Protein AF-A0A922CZL3-F1 (afdb_monomer_lite)

Foldseek 3Di:
DDDPPPVVVVQPPPDDDDPDDDDDDDDDPDDDDDLVPDAWDQDPVGIDGSVCVVVVCVVPDDPVVPDD

Sequence (68 aa):
MTSKRRQRAVYYVVCRFCEREEARVLAPRYDFVPPDHTTLFITNLGGSSPSYMYRLMSELYDPKDYNL

Organism: Manduca sexta (NCBI:txid7130)

Structure (mmCIF, N/CA/C/O backbone):
data_AF-A0A922CZL3-F1
#
_entry.id   AF-A0A922CZL3-F1
#
loop_
_atom_site.group_PDB
_atom_site.id
_atom_site.type_symbol
_atom_site.label_atom_id
_atom_site.label_alt_id
_atom_site.label_comp_id
_atom_site.label_asym_id
_atom_site.label_entity_id
_atom_site.label_seq_id
_atom_site.pdbx_PDB_ins_code
_atom_site.Cartn_x
_atom_site.Cartn_y
_atom_site.Cartn_z
_atom_site.occupancy
_atom_site.B_iso_or_equiv
_atom_site.auth_seq_id
_atom_site.auth_comp_id
_atom_site.auth_asym_id
_atom_site.auth_atom_id
_atom_site.pdbx_PDB_model_num
ATOM 1 N N . MET A 1 1 ? 34.142 14.447 -5.255 1.00 42.31 1 MET A N 1
ATOM 2 C CA . MET A 1 1 ? 33.991 14.249 -6.721 1.00 42.31 1 MET A CA 1
ATOM 3 C C . MET A 1 1 ? 33.967 12.754 -7.093 1.00 42.31 1 MET A C 1
ATOM 5 O O . MET A 1 1 ? 34.712 12.321 -7.957 1.00 42.31 1 MET A O 1
ATOM 9 N N . THR A 1 2 ? 33.090 11.942 -6.491 1.00 42.88 2 THR A N 1
ATOM 10 C CA . THR A 1 2 ? 32.985 10.490 -6.769 1.00 42.88 2 THR A CA 1
ATOM 11 C C . THR A 1 2 ? 31.564 10.010 -6.445 1.00 42.88 2 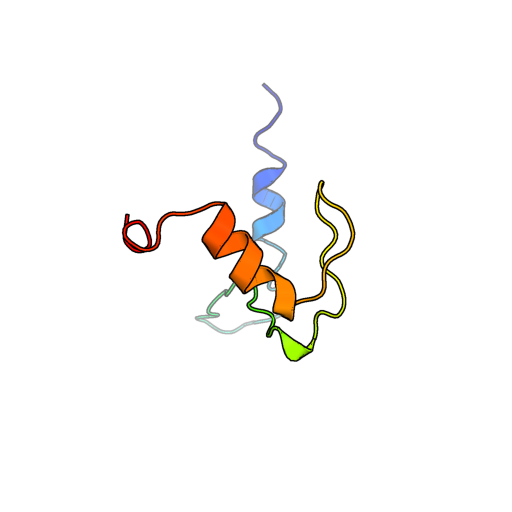THR A C 1
ATOM 13 O O . THR A 1 2 ? 31.280 9.627 -5.322 1.00 42.88 2 THR A O 1
ATOM 16 N N . SER A 1 3 ? 30.611 10.092 -7.382 1.00 43.31 3 SER A N 1
ATOM 17 C CA . SER A 1 3 ? 29.246 9.565 -7.121 1.00 43.31 3 SER A CA 1
ATOM 18 C C . SER A 1 3 ? 28.391 9.328 -8.378 1.00 43.31 3 SER A C 1
ATOM 20 O O . SER A 1 3 ? 27.568 8.420 -8.418 1.00 43.31 3 SER A O 1
ATOM 22 N N . LYS A 1 4 ? 28.632 10.044 -9.485 1.00 48.53 4 LYS A N 1
ATOM 23 C CA . LYS A 1 4 ? 27.729 10.024 -10.656 1.00 48.53 4 LYS A CA 1
ATOM 24 C C . LYS A 1 4 ? 27.822 8.805 -11.593 1.00 48.53 4 LYS A C 1
ATOM 26 O O . LYS A 1 4 ? 27.051 8.723 -12.544 1.00 48.53 4 LYS A O 1
ATOM 31 N N . ARG A 1 5 ? 28.740 7.854 -11.362 1.00 43.62 5 ARG A N 1
ATOM 32 C CA . ARG A 1 5 ? 28.931 6.679 -12.246 1.00 43.62 5 ARG A CA 1
ATOM 33 C C . ARG A 1 5 ? 28.055 5.469 -11.901 1.00 43.62 5 ARG A C 1
ATOM 35 O O . ARG A 1 5 ? 27.833 4.644 -12.778 1.00 43.62 5 ARG A O 1
ATOM 42 N N . ARG A 1 6 ? 27.520 5.358 -10.677 1.00 45.31 6 ARG A N 1
ATOM 43 C CA . ARG A 1 6 ? 26.777 4.152 -10.250 1.00 45.31 6 ARG A CA 1
ATOM 44 C C . ARG A 1 6 ? 25.305 4.145 -10.681 1.00 45.31 6 ARG A C 1
ATOM 46 O O . ARG A 1 6 ? 24.771 3.086 -10.975 1.00 45.31 6 ARG A O 1
ATOM 53 N N . GLN A 1 7 ? 24.670 5.315 -10.794 1.00 43.47 7 GLN A N 1
ATOM 54 C CA . GLN A 1 7 ? 23.249 5.421 -11.165 1.00 43.47 7 GLN A CA 1
ATOM 55 C C . GLN A 1 7 ? 22.969 5.169 -12.652 1.00 43.47 7 GLN A C 1
ATOM 57 O O . GLN A 1 7 ? 21.868 4.753 -12.994 1.00 43.47 7 GLN A O 1
ATOM 62 N N . ARG A 1 8 ? 23.949 5.371 -13.544 1.00 43.19 8 ARG A N 1
ATOM 63 C CA . ARG A 1 8 ? 23.747 5.132 -14.981 1.00 43.19 8 ARG A CA 1
ATOM 64 C C . ARG A 1 8 ? 23.708 3.647 -15.341 1.00 43.19 8 ARG A C 1
ATOM 66 O O . ARG A 1 8 ? 23.044 3.308 -16.300 1.00 43.19 8 ARG A O 1
ATOM 73 N N . ALA A 1 9 ? 24.352 2.762 -14.577 1.00 44.25 9 ALA A N 1
ATOM 74 C CA . ALA A 1 9 ? 24.471 1.347 -14.942 1.00 44.25 9 ALA A CA 1
ATOM 75 C C . ALA A 1 9 ? 23.168 0.540 -14.794 1.00 44.25 9 ALA A C 1
ATOM 77 O O . ALA A 1 9 ? 23.009 -0.469 -15.468 1.00 44.25 9 ALA A O 1
ATOM 78 N N . VAL A 1 10 ? 22.230 0.979 -13.949 1.00 51.28 10 VAL A N 1
ATOM 79 C CA . VAL A 1 10 ? 21.005 0.211 -13.657 1.00 51.28 10 VAL A CA 1
ATOM 80 C C . VAL A 1 10 ? 19.985 0.300 -14.801 1.00 51.28 10 VAL A C 1
ATOM 82 O O . VAL A 1 10 ? 19.256 -0.654 -15.041 1.00 51.28 10 VAL A O 1
ATOM 85 N N . TYR A 1 11 ? 19.981 1.395 -15.569 1.00 49.72 11 TYR A N 1
ATOM 86 C CA . TYR A 1 11 ? 19.013 1.599 -16.656 1.00 49.72 11 TYR A CA 1
ATOM 87 C C . TYR A 1 11 ? 19.349 0.851 -17.962 1.00 49.72 11 TYR A C 1
ATOM 89 O O . TYR A 1 11 ? 18.469 0.697 -18.799 1.00 49.72 11 TYR A O 1
ATOM 97 N N . TYR A 1 12 ? 20.582 0.360 -18.151 1.00 50.66 12 TYR A N 1
ATOM 98 C CA . TYR A 1 12 ? 21.006 -0.297 -19.406 1.00 50.66 12 TYR A CA 1
ATOM 99 C C . TYR A 1 12 ? 20.920 -1.834 -19.382 1.00 50.66 12 TYR A C 1
ATOM 101 O O . TYR A 1 12 ? 21.322 -2.480 -20.346 1.00 50.66 12 TYR A O 1
ATOM 109 N N . VAL A 1 13 ? 20.430 -2.450 -18.300 1.00 50.78 13 VAL A N 1
ATOM 110 C CA . VAL A 1 13 ? 20.4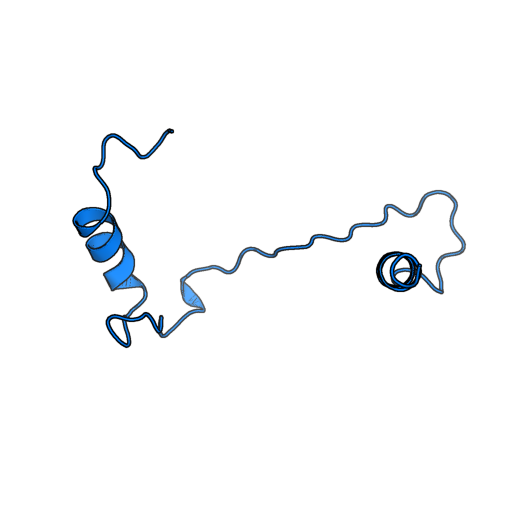42 -3.923 -18.142 1.00 50.78 13 VAL A CA 1
ATOM 111 C C . VAL A 1 13 ? 19.170 -4.596 -18.688 1.00 50.78 13 VAL A C 1
ATOM 113 O O . VAL A 1 13 ? 19.009 -5.805 -18.567 1.00 50.78 13 VAL A O 1
ATOM 116 N N . VAL A 1 14 ? 18.284 -3.863 -19.369 1.00 55.12 14 VAL A N 1
ATOM 117 C CA . VAL A 1 14 ? 17.090 -4.439 -20.013 1.00 55.12 14 VAL A CA 1
ATOM 118 C C . VAL A 1 14 ? 17.159 -4.236 -21.525 1.00 55.12 14 VAL A C 1
ATOM 120 O O . VAL A 1 14 ? 16.554 -3.314 -22.051 1.00 55.12 14 VAL A O 1
ATOM 123 N N . CYS A 1 15 ? 17.963 -5.065 -22.198 1.00 51.69 15 CYS A N 1
ATOM 124 C CA . CYS A 1 15 ? 17.788 -5.578 -23.571 1.00 51.69 15 CYS A CA 1
ATOM 125 C C . CYS A 1 15 ? 19.168 -5.884 -24.168 1.00 51.69 15 CYS A C 1
ATOM 127 O O . CYS A 1 15 ? 19.878 -4.985 -24.611 1.00 51.69 15 CYS A O 1
ATOM 129 N N . ARG A 1 16 ? 19.570 -7.160 -24.178 1.00 52.47 16 ARG A N 1
ATOM 130 C CA . ARG A 1 16 ? 20.805 -7.597 -24.850 1.00 52.47 16 ARG A CA 1
ATOM 131 C C . ARG A 1 16 ? 20.545 -8.462 -26.098 1.00 52.47 16 ARG A C 1
ATOM 133 O O . ARG A 1 16 ? 21.478 -9.111 -26.544 1.00 52.47 16 ARG A O 1
ATOM 140 N N . PHE A 1 17 ? 19.315 -8.497 -26.639 1.00 50.28 17 PHE A N 1
ATOM 141 C CA . PHE A 1 17 ? 18.945 -9.462 -27.698 1.00 50.28 17 PHE A CA 1
ATOM 142 C C . PHE A 1 17 ? 17.841 -9.052 -28.707 1.00 50.28 17 PHE A C 1
ATOM 144 O O . PHE A 1 17 ? 17.346 -9.924 -29.415 1.00 50.28 17 PHE A O 1
ATOM 151 N N . CYS A 1 18 ? 17.425 -7.782 -28.821 1.00 48.00 18 CYS A N 1
ATOM 152 C CA . CYS A 1 18 ? 16.354 -7.402 -29.765 1.00 48.00 18 CYS A CA 1
ATOM 153 C C . CYS A 1 18 ? 16.865 -6.487 -30.896 1.00 48.00 18 CYS A C 1
ATOM 155 O O . CYS A 1 18 ? 17.017 -5.286 -30.698 1.00 48.00 18 CYS A O 1
ATOM 157 N N . GLU A 1 19 ? 17.109 -7.055 -32.082 1.00 52.66 19 GLU A N 1
ATOM 158 C CA . GLU A 1 19 ? 17.410 -6.348 -33.345 1.00 52.66 19 GLU A CA 1
ATOM 159 C C . GLU A 1 19 ? 16.119 -5.906 -34.076 1.00 52.66 19 GLU A C 1
ATOM 161 O O . GLU A 1 19 ? 15.902 -6.235 -35.241 1.00 52.66 19 GLU A O 1
ATOM 166 N N . ARG A 1 20 ? 15.207 -5.188 -33.406 1.00 54.12 20 ARG A N 1
ATOM 167 C CA . ARG A 1 20 ? 14.065 -4.528 -34.075 1.00 54.12 20 ARG A CA 1
ATOM 168 C C . ARG A 1 20 ? 14.043 -3.038 -33.754 1.00 54.12 20 ARG A C 1
ATOM 170 O O . ARG A 1 20 ? 14.177 -2.656 -32.593 1.00 54.12 20 ARG A O 1
ATOM 177 N N . GLU A 1 21 ? 13.863 -2.215 -34.788 1.00 62.84 21 GLU A N 1
ATOM 178 C CA . GLU A 1 21 ? 13.575 -0.785 -34.651 1.00 62.84 21 GLU A CA 1
ATOM 179 C C . GLU A 1 21 ? 12.242 -0.624 -33.893 1.00 62.84 21 GLU A C 1
ATOM 181 O O . GLU A 1 21 ? 11.237 -1.225 -34.257 1.00 62.84 21 GLU A O 1
ATOM 186 N N . GLU A 1 22 ? 12.276 0.133 -32.794 1.00 63.81 22 GLU A N 1
ATOM 187 C CA . GLU A 1 22 ? 11.230 0.310 -31.767 1.00 63.81 22 GLU A CA 1
ATOM 188 C C . GLU A 1 22 ? 10.956 -0.867 -30.810 1.00 63.81 22 GLU A C 1
ATOM 190 O O . GLU A 1 22 ? 9.918 -1.529 -30.826 1.00 63.81 22 GLU A O 1
ATOM 195 N N . ALA A 1 23 ? 11.850 -1.029 -29.830 1.00 66.38 23 ALA A N 1
ATOM 196 C CA . ALA A 1 23 ? 11.537 -1.719 -28.580 1.00 66.38 23 ALA A CA 1
ATOM 197 C C . ALA A 1 23 ? 10.996 -0.722 -27.536 1.00 66.38 23 ALA A C 1
ATOM 199 O O . ALA A 1 23 ? 11.710 0.177 -27.085 1.00 66.38 23 ALA A O 1
ATOM 200 N N . ARG A 1 24 ? 9.743 -0.898 -27.093 1.00 72.75 24 ARG A N 1
ATOM 201 C CA . ARG A 1 24 ? 9.205 -0.170 -25.930 1.00 72.75 24 ARG A CA 1
ATOM 202 C C . ARG A 1 24 ? 9.829 -0.730 -24.652 1.00 72.75 24 ARG A C 1
ATOM 204 O O . ARG A 1 24 ? 9.411 -1.775 -24.160 1.00 72.75 24 ARG A O 1
ATOM 211 N N . VAL A 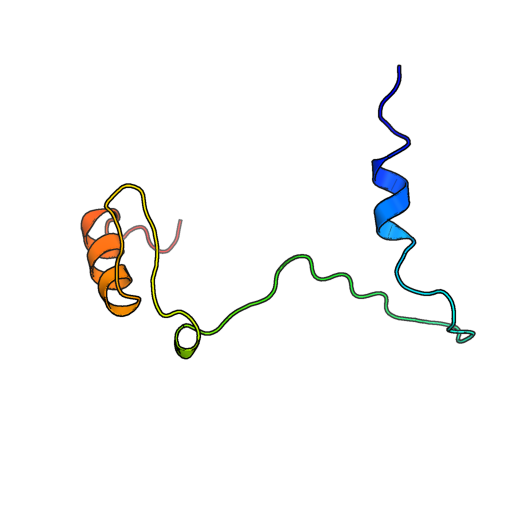1 25 ? 10.829 -0.035 -24.115 1.00 77.62 25 VAL A N 1
ATOM 212 C CA . VAL A 1 25 ? 11.443 -0.386 -22.827 1.00 77.62 25 VAL A CA 1
ATOM 213 C C . VAL A 1 25 ? 10.484 -0.006 -21.701 1.00 77.62 25 VAL A C 1
ATOM 215 O O . VAL A 1 25 ? 10.242 1.173 -21.448 1.00 77.62 25 VAL A O 1
ATOM 218 N N . LEU A 1 26 ? 9.933 -1.013 -21.024 1.00 81.94 26 LEU A N 1
ATOM 219 C CA . LEU A 1 26 ? 9.128 -0.841 -19.817 1.00 81.94 26 LEU A CA 1
ATOM 220 C C . LEU A 1 26 ? 9.974 -1.252 -18.610 1.00 81.94 26 LEU A C 1
ATOM 222 O O . LEU A 1 26 ? 10.407 -2.396 -18.511 1.00 81.94 26 LEU A O 1
ATOM 226 N N . ALA A 1 27 ? 10.206 -0.311 -17.697 1.00 83.69 27 ALA A N 1
ATOM 227 C CA . ALA A 1 27 ? 10.851 -0.558 -16.410 1.00 83.69 27 ALA A CA 1
ATOM 228 C C . ALA A 1 27 ? 9.918 -0.086 -15.281 1.00 83.69 27 ALA A C 1
ATOM 230 O O . ALA A 1 27 ? 10.179 0.955 -14.666 1.00 83.69 27 ALA A O 1
ATOM 231 N N . PRO A 1 28 ? 8.787 -0.784 -15.047 1.00 86.19 28 PRO A N 1
ATOM 232 C CA . PRO A 1 28 ? 7.930 -0.471 -13.914 1.00 86.19 28 PRO A CA 1
ATOM 233 C C . PRO A 1 28 ? 8.730 -0.678 -12.627 1.00 86.19 28 PRO A C 1
ATOM 235 O O . PRO A 1 28 ? 9.429 -1.673 -12.455 1.00 86.19 28 PRO A O 1
ATOM 238 N N . ARG A 1 29 ? 8.679 0.307 -11.732 1.00 87.44 29 ARG A N 1
ATOM 239 C CA . ARG A 1 29 ? 9.409 0.258 -10.458 1.00 87.44 29 ARG A CA 1
ATOM 240 C C . ARG A 1 29 ? 8.625 -0.467 -9.361 1.00 87.44 29 ARG A C 1
ATOM 242 O O 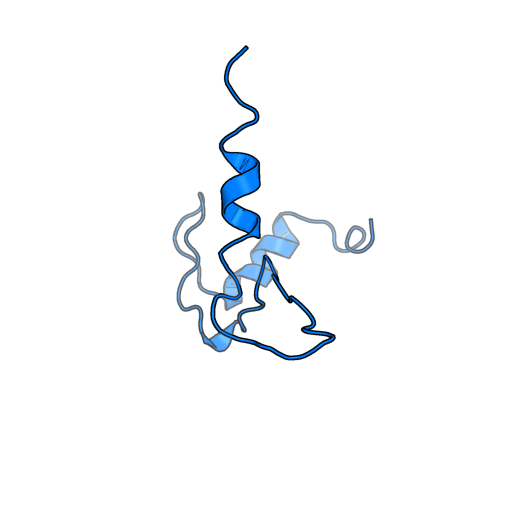. ARG A 1 29 ? 9.223 -0.906 -8.384 1.00 87.44 29 ARG A O 1
ATOM 249 N N . TYR A 1 30 ? 7.308 -0.539 -9.508 1.00 90.12 30 TYR A N 1
ATOM 250 C CA . TYR A 1 30 ? 6.382 -1.036 -8.503 1.00 90.12 30 TYR A CA 1
ATOM 251 C C . TYR A 1 30 ? 5.333 -1.912 -9.173 1.00 90.12 30 TYR A C 1
ATOM 253 O O . TYR A 1 30 ? 4.839 -1.550 -10.241 1.00 90.12 30 TYR A O 1
ATOM 261 N N . ASP A 1 31 ? 4.972 -2.995 -8.495 1.00 92.31 31 ASP A N 1
ATOM 262 C CA . ASP A 1 31 ? 3.908 -3.905 -8.899 1.00 92.31 31 ASP A CA 1
ATOM 263 C C . ASP A 1 31 ? 2.780 -3.873 -7.866 1.00 92.31 31 ASP A C 1
ATOM 265 O O . ASP A 1 31 ? 3.003 -3.628 -6.676 1.00 92.31 31 ASP A O 1
ATOM 269 N N . PHE A 1 32 ? 1.556 -4.116 -8.327 1.00 92.38 32 PHE A N 1
ATOM 270 C CA . PHE A 1 32 ? 0.388 -4.222 -7.462 1.00 92.38 32 PHE A CA 1
ATOM 271 C C . PHE A 1 32 ? 0.167 -5.682 -7.064 1.00 92.38 32 PHE A C 1
ATOM 273 O O . PHE A 1 32 ? -0.002 -6.544 -7.927 1.00 92.38 32 PHE A O 1
ATOM 280 N N . VAL A 1 33 ? 0.142 -5.951 -5.758 1.00 91.06 33 VAL A N 1
ATOM 281 C CA . VAL A 1 33 ? -0.130 -7.284 -5.210 1.00 91.06 33 VAL A CA 1
ATOM 282 C C . VAL A 1 33 ? -1.522 -7.289 -4.575 1.00 91.06 33 VAL A C 1
ATOM 284 O O . VAL A 1 33 ? -1.794 -6.440 -3.723 1.00 91.06 33 VAL A O 1
ATOM 287 N N . PRO A 1 34 ? -2.406 -8.226 -4.960 1.00 91.19 34 PRO A N 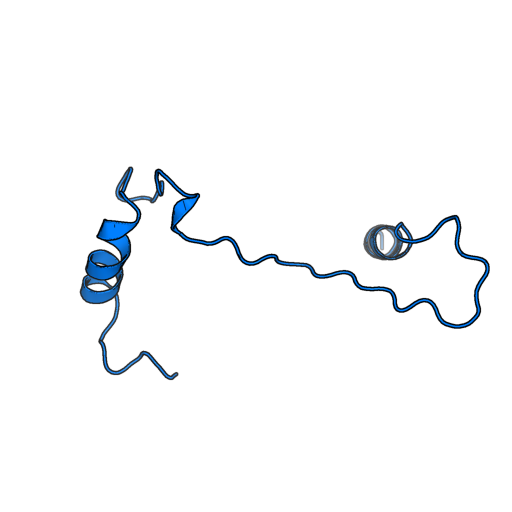1
ATOM 288 C CA . PRO A 1 34 ? -3.734 -8.336 -4.371 1.00 91.19 34 PRO A CA 1
ATOM 289 C C . PRO A 1 34 ? -3.674 -8.802 -2.902 1.00 91.19 34 PRO A C 1
ATOM 291 O O . PRO A 1 34 ? -2.770 -9.553 -2.523 1.00 91.19 34 PRO A O 1
ATOM 294 N N . PRO A 1 35 ? -4.664 -8.417 -2.076 1.00 86.75 35 PRO A N 1
ATOM 295 C CA . PRO A 1 35 ? -4.677 -8.715 -0.642 1.00 86.75 35 PRO A CA 1
ATOM 296 C C . PRO A 1 35 ? -4.846 -10.207 -0.318 1.00 86.75 35 PRO A C 1
ATOM 298 O O . PRO A 1 35 ? -4.418 -10.642 0.743 1.00 86.75 35 PRO A O 1
ATOM 301 N N . ASP A 1 36 ? -5.399 -11.014 -1.230 1.00 88.75 36 ASP A N 1
ATOM 302 C CA . ASP A 1 36 ? -5.603 -12.457 -1.008 1.00 88.75 36 ASP A CA 1
ATOM 303 C C . ASP A 1 36 ? -4.288 -13.248 -0.876 1.00 88.75 36 ASP A C 1
ATOM 305 O O . ASP A 1 36 ? -4.286 -14.396 -0.436 1.00 88.75 36 ASP A O 1
ATOM 309 N N . HIS A 1 37 ? -3.159 -12.644 -1.264 1.00 88.56 37 HIS A N 1
ATOM 310 C CA . HIS A 1 37 ? -1.836 -13.276 -1.245 1.00 88.56 37 HIS A CA 1
ATOM 311 C C . HIS A 1 37 ? -0.977 -12.839 -0.050 1.00 88.56 37 HIS A C 1
ATOM 313 O O . HIS A 1 37 ? 0.158 -13.301 0.089 1.00 88.56 37 HIS A O 1
ATOM 319 N N . THR A 1 38 ? -1.481 -11.961 0.822 1.00 85.94 38 THR A N 1
ATOM 320 C CA . THR A 1 38 ? -0.777 -11.542 2.037 1.00 85.94 38 THR A CA 1
ATOM 321 C C . THR A 1 38 ? -1.452 -12.147 3.262 1.00 85.94 38 THR A C 1
ATOM 323 O O . THR A 1 38 ? -2.648 -12.007 3.469 1.00 85.94 38 THR A O 1
ATOM 326 N N . THR A 1 39 ? -0.692 -12.859 4.094 1.00 90.88 39 THR A N 1
ATOM 327 C CA . THR A 1 39 ? -1.240 -13.545 5.279 1.00 90.88 39 THR A CA 1
ATOM 328 C C . THR A 1 39 ? -1.080 -12.737 6.561 1.00 90.88 39 THR A C 1
ATOM 330 O O . THR A 1 39 ? -1.925 -12.818 7.451 1.00 90.88 39 THR A O 1
ATOM 333 N N . LEU A 1 40 ? -0.004 -11.956 6.668 1.00 90.94 40 LEU A N 1
ATOM 334 C CA . LEU A 1 40 ? 0.362 -11.241 7.885 1.00 90.94 40 LEU A CA 1
ATOM 335 C C . LEU A 1 40 ? 1.057 -9.920 7.557 1.00 90.94 40 LEU A C 1
ATOM 337 O O . LEU A 1 40 ? 2.034 -9.891 6.808 1.00 90.94 40 LEU A O 1
ATOM 341 N N . PHE A 1 41 ? 0.598 -8.844 8.191 1.00 90.75 41 PHE A N 1
ATOM 342 C CA . PHE A 1 41 ? 1.265 -7.548 8.197 1.00 90.75 41 PHE A CA 1
ATOM 343 C C . PHE A 1 41 ? 1.989 -7.340 9.525 1.00 90.75 41 PHE A C 1
ATOM 345 O O . PHE A 1 41 ? 1.362 -7.332 10.585 1.00 90.75 41 PHE A O 1
ATOM 352 N N . ILE A 1 42 ? 3.309 -7.160 9.468 1.00 92.19 42 ILE A N 1
ATOM 353 C CA . ILE A 1 42 ? 4.145 -6.872 10.638 1.00 92.19 42 ILE A CA 1
ATOM 354 C C . ILE A 1 42 ? 4.338 -5.357 10.721 1.00 92.19 42 ILE A C 1
ATOM 356 O O . ILE A 1 42 ? 4.999 -4.766 9.867 1.00 92.19 42 ILE A O 1
ATOM 360 N N . THR A 1 43 ? 3.761 -4.734 11.747 1.00 89.69 43 THR A N 1
ATOM 361 C CA . THR A 1 43 ? 3.900 -3.300 12.040 1.00 89.69 43 THR A CA 1
ATOM 362 C C . THR A 1 43 ? 4.563 -3.099 13.405 1.00 89.69 43 THR A C 1
ATOM 364 O O . THR A 1 43 ? 4.835 -4.056 14.132 1.00 89.69 43 THR A O 1
ATOM 367 N N . ASN A 1 44 ? 4.819 -1.848 13.789 1.00 90.44 44 ASN A N 1
ATOM 368 C CA . ASN A 1 44 ? 5.311 -1.506 15.130 1.00 90.44 44 ASN A CA 1
ATOM 369 C C . ASN A 1 44 ? 4.331 -1.891 16.257 1.00 90.44 44 ASN A C 1
ATOM 371 O O . ASN A 1 44 ? 4.744 -1.981 17.409 1.00 90.44 44 ASN A O 1
ATOM 375 N N . LEU A 1 45 ? 3.057 -2.122 15.930 1.00 86.50 45 LEU A N 1
ATOM 376 C CA . LEU A 1 45 ? 2.020 -2.584 16.858 1.00 86.50 45 LEU A CA 1
ATOM 377 C C . LEU A 1 45 ? 1.964 -4.118 16.970 1.00 86.50 45 LEU A C 1
ATOM 379 O O . LEU A 1 45 ? 1.236 -4.645 17.807 1.00 86.50 45 LEU A O 1
ATOM 383 N N . GLY A 1 46 ? 2.732 -4.835 16.144 1.00 88.62 46 GLY A N 1
ATOM 384 C CA . GLY A 1 46 ? 2.788 -6.293 16.112 1.00 88.62 46 GLY A CA 1
ATOM 385 C C . GLY A 1 46 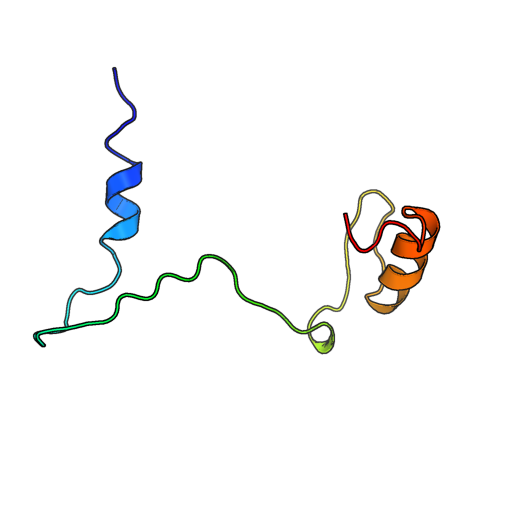? 2.295 -6.891 14.793 1.00 88.62 46 GLY A C 1
ATOM 386 O O . GLY A 1 46 ? 2.240 -6.226 13.757 1.00 88.62 46 GLY A O 1
ATOM 387 N N . GLY A 1 47 ? 1.975 -8.186 14.825 1.00 89.50 47 GLY A N 1
ATOM 388 C CA . GLY A 1 47 ? 1.425 -8.912 13.681 1.00 89.50 47 GLY A CA 1
ATOM 389 C C . GLY A 1 47 ? -0.087 -8.721 13.570 1.00 89.50 47 GLY A C 1
ATOM 390 O O . GLY A 1 47 ? -0.811 -8.954 14.534 1.00 89.50 47 GLY A O 1
ATOM 391 N N . SER A 1 48 ? -0.564 -8.324 12.393 1.00 90.69 48 SER A N 1
ATOM 392 C CA . SER A 1 48 ? -1.981 -8.073 12.113 1.00 90.69 48 SER A CA 1
ATOM 393 C C . SER A 1 48 ? -2.442 -8.804 10.852 1.00 90.69 48 SER A C 1
ATOM 395 O O . SER A 1 48 ? -1.689 -8.944 9.887 1.00 90.69 48 SER A O 1
ATOM 397 N N . SER A 1 49 ? -3.684 -9.293 10.862 1.00 91.19 49 SER A N 1
ATOM 398 C CA . SER A 1 49 ? -4.304 -9.873 9.670 1.00 91.19 49 SER A CA 1
ATOM 399 C C . SER A 1 49 ? -4.621 -8.780 8.641 1.00 91.19 49 SER A C 1
ATOM 401 O O . SER A 1 49 ? -4.873 -7.633 9.024 1.00 91.19 49 SER A O 1
ATOM 403 N N . PRO A 1 50 ? -4.709 -9.114 7.341 1.00 90.62 50 PRO A N 1
ATOM 404 C CA . PRO A 1 50 ? -5.107 -8.153 6.314 1.00 90.62 50 PRO A CA 1
ATOM 405 C C . PRO A 1 50 ? -6.458 -7.485 6.568 1.00 90.62 50 PRO A C 1
ATOM 407 O O . PRO A 1 50 ? -6.630 -6.305 6.280 1.00 90.62 50 PRO A O 1
ATOM 410 N N . SER A 1 51 ? -7.394 -8.207 7.186 1.00 89.75 51 SER A N 1
ATOM 411 C CA . SER A 1 51 ? -8.703 -7.678 7.576 1.00 89.75 51 SER A CA 1
ATOM 412 C C . SER A 1 51 ? -8.632 -6.563 8.627 1.00 89.75 51 SER A C 1
ATOM 414 O O . SER A 1 51 ? -9.521 -5.714 8.673 1.00 89.75 51 SER A O 1
ATOM 416 N N . TYR A 1 52 ? -7.583 -6.522 9.455 1.00 92.50 52 TYR A N 1
ATOM 417 C CA . TYR A 1 52 ? -7.437 -5.527 10.520 1.00 92.50 52 TYR A CA 1
ATOM 418 C C . TYR A 1 52 ? -7.038 -4.137 9.999 1.00 92.50 52 TYR A C 1
ATOM 420 O O . TYR A 1 52 ? -7.214 -3.137 10.697 1.00 92.50 52 TYR A O 1
ATOM 428 N N . MET A 1 53 ? -6.558 -4.041 8.754 1.00 90.88 53 MET A N 1
ATOM 429 C CA . MET A 1 53 ? -6.104 -2.772 8.178 1.00 90.88 53 MET A CA 1
ATOM 430 C C . MET A 1 53 ? -7.199 -1.706 8.097 1.00 90.88 53 MET A C 1
ATOM 432 O O . MET A 1 53 ? -6.913 -0.533 8.314 1.00 90.88 53 MET A O 1
ATOM 436 N N . TYR A 1 54 ? -8.457 -2.085 7.860 1.00 91.50 54 TYR A N 1
ATOM 437 C CA . TYR A 1 54 ? -9.568 -1.125 7.833 1.00 91.50 54 TYR A CA 1
ATOM 438 C C . TYR A 1 54 ? -9.766 -0.422 9.175 1.00 91.50 54 TYR A C 1
ATOM 440 O O . TYR A 1 54 ? -10.011 0.782 9.223 1.00 91.50 54 TYR A O 1
ATOM 448 N N . ARG A 1 55 ? -9.609 -1.169 10.271 1.00 91.81 55 ARG A N 1
ATOM 449 C CA . ARG A 1 55 ? -9.720 -0.613 11.615 1.00 91.81 55 ARG A CA 1
ATOM 450 C C . ARG A 1 55 ? -8.552 0.318 11.919 1.00 91.81 55 ARG A C 1
ATOM 452 O O . ARG A 1 55 ? -8.783 1.429 12.382 1.00 91.81 55 ARG A O 1
ATOM 459 N N . LEU A 1 56 ? -7.328 -0.090 11.578 1.00 91.69 56 LEU A N 1
ATOM 460 C CA . LEU A 1 56 ? -6.147 0.766 11.727 1.00 91.69 56 LEU A CA 1
ATOM 461 C C . LEU A 1 56 ? -6.303 2.087 10.967 1.00 91.69 56 LEU A C 1
ATOM 463 O O . LEU A 1 56 ? -6.008 3.143 11.515 1.00 91.69 56 LEU A O 1
ATOM 467 N N . MET A 1 57 ? -6.815 2.046 9.735 1.00 91.25 57 MET A N 1
ATOM 468 C CA . MET A 1 57 ? -7.072 3.261 8.961 1.00 91.25 57 MET A CA 1
ATOM 469 C C . MET A 1 57 ? -8.085 4.179 9.652 1.00 91.25 57 MET A C 1
ATOM 471 O O . MET A 1 57 ? -7.848 5.378 9.707 1.00 91.25 57 MET A O 1
ATOM 475 N N . SER A 1 58 ? -9.161 3.629 10.224 1.00 92.25 58 SER A N 1
ATOM 476 C CA . SER A 1 58 ? -10.162 4.427 10.953 1.00 92.25 58 SER A CA 1
ATOM 477 C C . SER A 1 58 ? -9.667 5.000 12.286 1.00 92.25 58 SER A C 1
ATOM 479 O O . SER A 1 58 ? -10.188 6.007 12.749 1.00 92.25 58 SER A O 1
ATOM 481 N N . GLU A 1 59 ? -8.683 4.354 12.919 1.00 92.75 59 GLU A N 1
ATOM 482 C CA . GLU A 1 59 ? -8.086 4.823 14.175 1.00 92.75 59 GLU A CA 1
ATOM 483 C C . GLU A 1 59 ? -7.039 5.923 13.934 1.00 92.75 59 GLU A C 1
ATOM 485 O O . GLU A 1 59 ? -6.853 6.791 14.785 1.00 92.75 59 GLU A O 1
ATOM 490 N N . LEU A 1 60 ? -6.348 5.886 12.789 1.00 92.25 60 LEU A N 1
ATOM 491 C CA . LEU A 1 60 ? -5.223 6.775 12.477 1.00 92.25 60 LEU A CA 1
ATOM 492 C C . LEU A 1 60 ? -5.593 7.966 11.586 1.00 92.25 60 LEU A C 1
ATOM 494 O O . LEU A 1 60 ? -4.892 8.977 11.623 1.00 92.25 60 LEU A O 1
ATOM 498 N N . TYR A 1 61 ? -6.651 7.853 10.783 1.00 92.75 61 TYR A N 1
ATOM 499 C CA . TYR A 1 61 ? -7.044 8.867 9.805 1.00 92.75 61 TYR A CA 1
ATOM 500 C C . TYR A 1 61 ? -8.520 9.240 9.945 1.00 92.75 61 TYR A C 1
ATOM 502 O O . TYR A 1 61 ? -9.367 8.387 10.212 1.00 92.75 61 TYR A O 1
ATOM 510 N N . ASP A 1 62 ? -8.833 10.519 9.721 1.00 92.44 62 ASP A N 1
ATOM 511 C CA . ASP A 1 62 ? -10.218 10.980 9.622 1.00 92.44 62 ASP A CA 1
ATOM 512 C C . ASP A 1 62 ? -10.793 10.600 8.243 1.00 92.44 62 ASP A C 1
ATOM 514 O O . ASP A 1 62 ? -10.126 10.793 7.220 1.00 92.44 62 ASP A O 1
ATOM 518 N N . PRO A 1 63 ? -12.034 10.086 8.169 1.00 89.56 63 PRO A N 1
ATOM 519 C CA . PRO A 1 63 ? -12.662 9.723 6.902 1.00 89.56 63 PRO A CA 1
ATOM 520 C C . PRO A 1 63 ? -12.901 10.902 5.942 1.00 89.56 63 PRO A C 1
ATOM 522 O O . PRO A 1 63 ? -13.276 10.684 4.791 1.00 89.56 63 PRO A O 1
ATOM 525 N N . LYS A 1 64 ? -12.738 12.154 6.372 1.00 88.75 64 LYS A N 1
ATOM 526 C CA . LYS A 1 64 ? -12.842 13.323 5.487 1.00 88.75 64 LYS A CA 1
ATOM 527 C C . LYS A 1 64 ? -11.552 13.607 4.719 1.00 88.75 64 LYS A C 1
ATOM 529 O O . LYS A 1 64 ? -11.621 14.238 3.668 1.00 88.75 64 LYS A O 1
ATOM 534 N N . ASP A 1 65 ? -10.421 13.074 5.176 1.00 89.81 65 ASP A N 1
ATOM 535 C CA . ASP A 1 65 ? -9.091 13.364 4.629 1.00 89.81 65 ASP A CA 1
ATOM 536 C C . ASP A 1 65 ? -8.629 12.334 3.579 1.00 89.81 65 ASP A C 1
ATOM 538 O O . ASP A 1 65 ? -7.442 12.220 3.279 1.00 89.81 65 ASP A O 1
ATOM 542 N N . TYR A 1 66 ? -9.553 11.569 2.982 1.00 87.88 66 TYR A N 1
ATOM 543 C CA . TYR A 1 66 ? -9.203 10.593 1.938 1.00 87.88 66 TYR A CA 1
ATOM 544 C C . TYR A 1 66 ? -8.716 11.231 0.629 1.00 87.88 66 TYR A C 1
ATOM 546 O O . TYR A 1 66 ? -7.970 10.593 -0.111 1.00 87.88 66 TYR A O 1
ATOM 554 N N . ASN A 1 67 ? -9.142 12.461 0.329 1.00 83.69 67 ASN A N 1
ATOM 555 C CA . ASN A 1 67 ? -8.772 13.191 -0.885 1.00 83.69 67 ASN A CA 1
ATOM 556 C C . ASN A 1 67 ? -8.058 14.489 -0.496 1.00 83.69 67 ASN A C 1
ATOM 558 O O . ASN A 1 67 ? -8.683 15.547 -0.429 1.00 83.69 67 ASN A O 1
ATOM 562 N N . LEU A 1 68 ? -6.767 14.367 -0.195 1.00 75.88 68 LEU A N 1
ATOM 563 C CA . LEU A 1 68 ? -5.854 15.490 0.031 1.00 75.88 68 LEU A CA 1
ATOM 564 C C . LEU A 1 68 ? -5.345 16.082 -1.288 1.00 75.88 68 LEU A C 1
ATOM 566 O O . LEU A 1 68 ? -5.078 15.295 -2.226 1.00 75.88 68 LEU A O 1
#

pLDDT: mean 75.78, std 18.97, range [42.31, 92.75]

InterPro domains:
  IPR051855 Eukaryotic initiation factor 2B subunit beta [PTHR45859] (22-66)

Radius of gyration: 20.95 Å; chains: 1; bounding box: 47×29×52 Å

Secondary structure (DSSP, 8-state):
---TTSSSSSTT-S-SS--SS-------S-----GGG---EEETTEEE-GGGHHHHHHHHS-TTTT--